Protein AF-A0A974UW57-F1 (afdb_monomer_lite)

Structure (mmCIF, N/CA/C/O backbone):
data_AF-A0A974UW57-F1
#
_entry.id   AF-A0A974UW57-F1
#
loop_
_atom_site.group_PDB
_atom_site.id
_atom_site.type_symbol
_atom_site.label_atom_id
_atom_site.label_alt_id
_atom_site.label_comp_id
_atom_site.label_asym_id
_atom_site.label_entity_id
_atom_site.label_seq_id
_atom_site.pdbx_PDB_ins_code
_atom_site.Cartn_x
_atom_site.Cartn_y
_atom_site.Cartn_z
_atom_site.occupancy
_atom_site.B_iso_or_equiv
_atom_site.auth_seq_id
_atom_site.auth_comp_id
_atom_site.auth_asym_id
_atom_site.auth_atom_id
_atom_site.pdbx_PDB_model_num
ATOM 1 N N . MET A 1 1 ? 15.827 -1.843 -23.628 1.00 56.00 1 MET A N 1
ATOM 2 C CA . MET A 1 1 ? 15.347 -0.589 -23.003 1.00 56.00 1 MET A CA 1
ATOM 3 C C . MET A 1 1 ? 13.833 -0.540 -23.149 1.00 56.00 1 MET A C 1
ATOM 5 O O . MET A 1 1 ? 13.375 -0.703 -24.271 1.00 56.00 1 MET A O 1
ATOM 9 N N . LYS A 1 2 ? 13.062 -0.383 -22.062 1.00 58.34 2 LYS A N 1
ATOM 10 C CA . LYS A 1 2 ? 11.611 -0.111 -22.128 1.00 58.34 2 LYS A CA 1
ATOM 11 C C . LYS A 1 2 ? 11.402 1.408 -21.980 1.00 58.34 2 LYS A C 1
ATOM 13 O O . LYS A 1 2 ? 11.508 1.902 -20.861 1.00 58.34 2 LYS A O 1
ATOM 18 N N . PRO A 1 3 ? 11.162 2.168 -23.061 1.00 49.53 3 PRO A N 1
ATOM 19 C CA . PRO A 1 3 ? 10.825 3.583 -22.965 1.00 49.53 3 PRO A CA 1
ATOM 20 C C . PRO A 1 3 ? 9.328 3.700 -22.646 1.00 49.53 3 PRO A C 1
ATOM 22 O O . PRO A 1 3 ? 8.482 3.583 -23.526 1.00 49.53 3 PRO A O 1
ATOM 25 N N . GLY A 1 4 ? 8.972 3.855 -21.373 1.00 64.88 4 GLY A N 1
ATOM 26 C CA . GLY A 1 4 ? 7.578 4.018 -20.953 1.00 64.88 4 GLY A CA 1
ATOM 27 C C . GLY A 1 4 ? 7.462 4.379 -19.476 1.00 64.88 4 GLY A C 1
ATOM 28 O O . GLY A 1 4 ? 8.409 4.163 -18.724 1.00 64.88 4 GLY A O 1
ATOM 29 N N . SER A 1 5 ? 6.310 4.931 -19.063 1.00 71.25 5 SER A N 1
ATOM 30 C CA . SER A 1 5 ? 6.046 5.291 -17.657 1.00 71.25 5 SER A CA 1
ATOM 31 C C . SER A 1 5 ? 6.410 4.128 -16.737 1.00 71.25 5 SER A C 1
ATOM 33 O O . SER A 1 5 ? 5.834 3.054 -16.884 1.00 71.25 5 SER A O 1
ATOM 35 N N . VAL A 1 6 ? 7.367 4.340 -15.833 1.00 89.62 6 VAL A N 1
ATOM 36 C CA . VAL A 1 6 ? 7.896 3.313 -14.914 1.00 89.62 6 VAL A CA 1
ATOM 37 C C . VAL A 1 6 ? 6.940 3.080 -13.744 1.00 89.62 6 VAL A C 1
ATOM 39 O O . VAL A 1 6 ? 6.876 1.984 -13.195 1.00 89.62 6 VAL A O 1
ATOM 42 N N . MET A 1 7 ? 6.154 4.104 -13.412 1.00 95.25 7 MET A N 1
ATOM 43 C CA . MET A 1 7 ? 5.196 4.102 -12.315 1.00 95.25 7 MET A CA 1
ATOM 44 C C . MET A 1 7 ? 3.776 3.809 -12.804 1.00 95.25 7 MET A C 1
ATOM 46 O O . MET A 1 7 ? 3.418 4.084 -13.956 1.00 95.25 7 MET A O 1
ATOM 50 N N . THR A 1 8 ? 2.966 3.287 -11.895 1.00 94.50 8 THR A N 1
ATOM 51 C CA . THR A 1 8 ? 1.517 3.163 -11.992 1.00 94.50 8 THR A CA 1
ATOM 52 C C . THR A 1 8 ? 0.882 3.603 -10.678 1.00 94.50 8 THR A C 1
ATOM 54 O O . THR A 1 8 ? 1.525 3.580 -9.628 1.00 94.50 8 THR A O 1
ATOM 57 N N . VAL A 1 9 ? -0.382 4.006 -10.743 1.00 95.38 9 VAL A N 1
ATOM 58 C CA . VAL A 1 9 ? -1.169 4.411 -9.579 1.00 95.38 9 VAL A CA 1
ATOM 59 C C . VAL A 1 9 ? -2.187 3.321 -9.281 1.00 95.38 9 VAL A C 1
ATOM 61 O O . VAL A 1 9 ? -2.873 2.849 -10.187 1.00 95.38 9 VAL A O 1
ATOM 64 N N . VAL A 1 10 ? -2.276 2.925 -8.017 1.00 96.31 10 VAL A N 1
ATOM 65 C CA . VAL A 1 10 ? -3.239 1.946 -7.514 1.00 96.31 10 VAL A CA 1
ATOM 66 C C . VAL A 1 10 ? -4.108 2.634 -6.473 1.00 96.31 10 VAL A C 1
ATOM 68 O O . VAL A 1 10 ? -3.597 3.248 -5.537 1.00 96.31 10 VAL A O 1
ATOM 71 N N . THR A 1 11 ? -5.421 2.521 -6.634 1.00 97.12 11 THR A N 1
ATOM 72 C CA . THR A 1 11 ? -6.402 2.994 -5.657 1.00 97.12 11 THR A CA 1
ATOM 73 C C . THR A 1 11 ? -6.994 1.792 -4.939 1.00 97.12 11 THR A C 1
ATOM 75 O O . THR A 1 11 ? -7.487 0.868 -5.583 1.00 97.12 11 THR A O 1
ATOM 78 N N . VAL A 1 12 ? -6.946 1.811 -3.611 1.00 97.00 12 VAL A N 1
ATOM 79 C CA . VAL A 1 12 ? -7.486 0.764 -2.743 1.00 97.00 12 VAL A CA 1
ATOM 80 C C . VAL A 1 12 ? -8.602 1.364 -1.908 1.00 97.00 12 VAL A C 1
ATOM 82 O O . VAL A 1 12 ? -8.386 2.358 -1.217 1.00 97.00 12 VAL A O 1
ATOM 85 N N . GLN A 1 13 ? -9.781 0.754 -1.959 1.00 96.81 13 GLN A N 1
ATOM 86 C CA . GLN A 1 13 ? -10.870 1.078 -1.050 1.00 96.81 13 GLN A CA 1
ATOM 87 C C . GLN A 1 13 ? -10.721 0.240 0.222 1.00 96.81 13 GLN A C 1
ATOM 89 O O . GLN A 1 13 ? -10.588 -0.979 0.149 1.00 96.81 13 GLN A O 1
ATOM 94 N N . LEU A 1 14 ? -10.710 0.903 1.374 1.00 95.38 14 LEU A N 1
ATOM 95 C CA . LEU A 1 14 ? -10.725 0.257 2.681 1.00 95.38 14 LEU A CA 1
ATOM 96 C C . LEU A 1 14 ? -12.169 -0.045 3.098 1.00 95.38 14 LEU A C 1
ATOM 98 O O . LEU A 1 14 ? -13.097 0.652 2.683 1.00 95.38 14 LEU A O 1
ATOM 102 N N . ASP A 1 15 ? -12.348 -1.016 3.992 1.00 91.19 15 ASP A N 1
ATOM 103 C CA . ASP A 1 15 ? -13.669 -1.439 4.486 1.00 91.19 15 ASP A CA 1
ATOM 104 C C . ASP A 1 15 ? -14.469 -0.294 5.131 1.00 91.19 15 ASP A C 1
ATOM 106 O O . ASP A 1 15 ? -15.697 -0.275 5.088 1.00 91.19 15 ASP A O 1
ATOM 110 N N . GLY A 1 16 ? -13.775 0.703 5.692 1.00 92.31 16 GLY A N 1
ATOM 111 C CA . GLY A 1 16 ? -14.382 1.908 6.265 1.00 92.31 16 GLY A CA 1
ATOM 112 C C . GLY A 1 16 ? -14.856 2.943 5.236 1.00 92.31 16 GLY A C 1
ATOM 113 O O . GLY A 1 16 ? -15.320 4.015 5.628 1.00 92.31 16 GLY A O 1
ATOM 114 N N . GLY A 1 17 ? -14.719 2.663 3.936 1.00 92.94 17 GLY A N 1
ATOM 115 C CA . GLY A 1 17 ? -15.105 3.547 2.834 1.00 92.94 17 GLY A CA 1
ATOM 116 C C . GLY A 1 17 ? -14.037 4.566 2.420 1.00 92.94 17 GLY A C 1
ATOM 117 O O . GLY A 1 17 ? -14.211 5.244 1.408 1.00 92.94 17 GLY A O 1
ATOM 118 N N . GLN A 1 18 ? -12.923 4.673 3.152 1.00 95.50 18 GLN A N 1
ATOM 119 C CA . GLN A 1 18 ? -11.792 5.522 2.764 1.00 95.50 18 GLN A CA 1
ATOM 120 C C . GLN A 1 18 ? -11.053 4.917 1.567 1.00 95.50 18 GLN A C 1
ATOM 122 O O . GLN A 1 18 ? -11.057 3.706 1.361 1.00 95.50 18 GLN A O 1
ATOM 127 N N . SER A 1 19 ? -10.376 5.763 0.794 1.00 95.81 19 SER A N 1
ATOM 128 C CA . SER A 1 19 ? -9.494 5.320 -0.286 1.00 95.81 19 SER A CA 1
ATOM 129 C C . SER A 1 19 ? -8.043 5.659 0.028 1.00 95.81 19 SER A C 1
ATOM 131 O O . SER A 1 19 ? -7.745 6.770 0.466 1.00 95.81 19 SER A O 1
ATOM 133 N N . VAL A 1 20 ? -7.143 4.718 -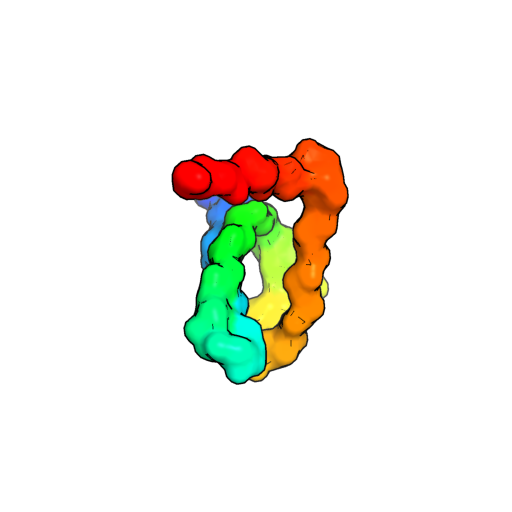0.242 1.00 95.69 20 VAL A N 1
ATOM 134 C CA . VAL A 1 20 ? -5.693 4.931 -0.234 1.00 95.69 20 VAL A CA 1
ATOM 135 C C . VAL A 1 20 ? -5.189 4.888 -1.669 1.00 95.69 20 VAL A C 1
ATOM 137 O O . VAL A 1 20 ? -5.583 4.020 -2.447 1.00 95.69 20 VAL A O 1
ATOM 140 N N . VAL A 1 21 ? -4.308 5.821 -2.023 1.00 96.19 21 VAL A N 1
ATOM 141 C CA . VAL A 1 21 ? -3.674 5.875 -3.342 1.00 96.19 21 VAL A CA 1
ATOM 142 C C . VAL A 1 21 ? -2.183 5.627 -3.182 1.00 96.19 21 VAL A C 1
ATOM 144 O O . VAL A 1 21 ? -1.507 6.350 -2.452 1.00 96.19 21 VAL A O 1
ATOM 147 N N . ALA A 1 22 ? -1.671 4.618 -3.878 1.00 95.56 22 ALA A N 1
ATOM 148 C CA . ALA A 1 22 ? -0.255 4.284 -3.904 1.00 95.56 22 ALA A CA 1
ATOM 149 C C . ALA A 1 22 ? 0.304 4.461 -5.317 1.00 95.56 22 ALA A C 1
ATOM 151 O O . ALA A 1 22 ? -0.315 4.053 -6.299 1.00 95.56 22 ALA A O 1
ATOM 152 N N . SER A 1 23 ? 1.496 5.046 -5.416 1.00 95.06 23 SER A N 1
ATOM 153 C CA . SER A 1 23 ? 2.290 5.047 -6.644 1.00 95.06 23 SER A CA 1
ATOM 154 C C . SER A 1 23 ? 3.372 3.982 -6.513 1.00 95.06 23 SER A C 1
ATOM 156 O O . SER A 1 23 ? 4.216 4.071 -5.623 1.00 95.06 23 SER A O 1
ATOM 158 N N . ILE A 1 24 ? 3.336 2.967 -7.373 1.00 94.62 24 ILE A N 1
ATOM 159 C CA . ILE A 1 24 ? 4.288 1.845 -7.376 1.00 94.62 24 ILE A CA 1
ATOM 160 C C . ILE A 1 24 ? 4.848 1.636 -8.779 1.00 94.62 24 ILE A C 1
ATOM 162 O O . ILE A 1 24 ? 4.317 2.173 -9.752 1.00 94.62 24 ILE A O 1
ATOM 166 N N . THR A 1 25 ? 5.926 0.869 -8.921 1.00 95.38 25 THR A N 1
ATOM 167 C CA . THR A 1 25 ? 6.431 0.536 -10.257 1.00 95.38 25 THR A CA 1
ATOM 168 C C . THR A 1 25 ? 5.455 -0.389 -10.982 1.00 95.38 25 THR A C 1
ATOM 170 O O . THR A 1 25 ? 4.749 -1.191 -10.367 1.00 95.38 25 THR A O 1
ATOM 173 N N . LYS A 1 26 ? 5.413 -0.299 -12.314 1.00 94.25 26 LYS A N 1
ATOM 174 C CA . LYS A 1 26 ? 4.602 -1.210 -13.133 1.00 94.25 26 LYS A CA 1
ATOM 175 C C . LYS A 1 26 ? 5.002 -2.667 -12.945 1.00 94.25 26 LYS A C 1
ATOM 177 O O . LYS A 1 26 ? 4.124 -3.515 -12.870 1.00 94.25 26 LYS A O 1
ATOM 182 N N . ASP A 1 27 ? 6.302 -2.933 -12.846 1.00 94.88 27 ASP A N 1
ATOM 183 C CA . ASP A 1 27 ? 6.810 -4.289 -12.656 1.00 94.88 27 ASP A CA 1
ATOM 184 C C . ASP A 1 27 ? 6.337 -4.855 -11.302 1.00 94.88 27 ASP A C 1
ATOM 186 O O . ASP A 1 27 ? 5.817 -5.962 -11.272 1.00 94.88 27 ASP A O 1
ATOM 190 N N . ALA A 1 28 ? 6.346 -4.068 -10.213 1.00 95.56 28 ALA A N 1
ATOM 191 C CA . ALA A 1 28 ? 5.807 -4.516 -8.923 1.00 95.56 28 ALA A CA 1
ATOM 192 C C . ALA A 1 28 ? 4.296 -4.803 -8.979 1.00 95.56 28 ALA A C 1
ATOM 194 O O . ALA A 1 28 ? 3.828 -5.783 -8.405 1.00 95.56 28 ALA A O 1
ATOM 195 N N . ALA A 1 29 ? 3.519 -3.975 -9.687 1.00 95.31 29 ALA A N 1
ATOM 196 C CA . ALA A 1 29 ? 2.087 -4.220 -9.866 1.00 95.31 29 ALA A CA 1
ATOM 197 C C . ALA A 1 29 ? 1.810 -5.524 -10.637 1.00 95.31 29 ALA A C 1
ATOM 199 O O . ALA A 1 29 ? 0.844 -6.221 -10.330 1.00 95.31 29 ALA A O 1
ATOM 200 N N . GLN A 1 30 ? 2.659 -5.849 -11.619 1.00 94.94 30 GLN A N 1
ATOM 201 C CA . GLN A 1 30 ? 2.590 -7.095 -12.385 1.00 94.94 30 GLN A CA 1
ATOM 202 C C . GLN A 1 30 ? 3.032 -8.304 -11.556 1.00 94.94 30 GLN A C 1
ATOM 204 O O . GLN A 1 30 ? 2.343 -9.316 -11.571 1.00 94.94 30 GLN A O 1
ATOM 209 N N . GLU A 1 31 ? 4.130 -8.198 -10.805 1.00 96.69 31 GLU A N 1
ATOM 210 C CA . GLU A 1 31 ? 4.637 -9.266 -9.928 1.00 96.69 31 GLU A CA 1
ATOM 211 C C . GLU A 1 31 ? 3.655 -9.624 -8.805 1.00 96.69 31 GLU A C 1
ATOM 213 O O . GLU A 1 31 ? 3.530 -10.788 -8.434 1.00 96.69 31 GLU A O 1
ATOM 218 N N . LEU A 1 32 ? 2.928 -8.634 -8.281 1.00 96.19 32 LEU A N 1
ATOM 219 C CA . LEU A 1 32 ? 1.852 -8.836 -7.306 1.00 96.19 32 LEU A CA 1
ATOM 220 C C . LEU A 1 32 ? 0.532 -9.293 -7.953 1.00 96.19 32 LEU A C 1
ATOM 222 O O . LEU A 1 32 ? -0.443 -9.563 -7.239 1.00 96.19 32 LEU A O 1
ATOM 226 N N . GLU A 1 33 ? 0.488 -9.358 -9.289 1.00 96.81 33 GLU A N 1
ATOM 227 C CA . GLU A 1 33 ? -0.688 -9.691 -10.096 1.00 96.81 33 GLU A CA 1
ATOM 228 C C . GLU A 1 33 ? -1.909 -8.869 -9.655 1.00 96.81 33 GLU A C 1
ATOM 230 O O . GLU A 1 33 ? -2.962 -9.414 -9.311 1.00 96.81 33 GLU A O 1
ATOM 235 N N . LEU A 1 34 ? -1.732 -7.550 -9.524 1.00 96.56 34 LEU A N 1
ATOM 236 C CA . LEU A 1 34 ? -2.798 -6.665 -9.061 1.00 96.56 34 LEU A CA 1
ATOM 237 C C . LEU A 1 34 ? -3.899 -6.549 -10.111 1.00 96.56 34 LEU A C 1
ATOM 239 O O . LEU A 1 34 ? -3.652 -6.207 -11.266 1.00 96.56 34 LEU A O 1
ATOM 243 N N . GLU A 1 35 ? -5.132 -6.748 -9.661 1.00 95.75 35 GLU A N 1
ATOM 244 C CA . GLU A 1 35 ? -6.333 -6.671 -10.483 1.00 95.75 35 GLU A CA 1
ATOM 245 C C . GLU A 1 35 ? -7.449 -5.966 -9.710 1.00 95.75 35 GLU A C 1
ATOM 247 O O . GLU A 1 35 ? -7.469 -5.947 -8.475 1.00 95.75 35 GLU A O 1
ATOM 252 N N . VAL A 1 36 ? -8.398 -5.371 -10.433 1.00 95.50 36 VAL A N 1
ATOM 253 C CA . VAL A 1 36 ? -9.551 -4.706 -9.814 1.00 95.50 36 VAL A CA 1
ATOM 254 C C . VAL A 1 36 ? -10.370 -5.728 -9.028 1.00 95.50 36 VAL A C 1
ATOM 256 O O . VAL A 1 36 ? -10.753 -6.767 -9.554 1.00 95.50 36 VAL A O 1
ATOM 259 N N . GLY A 1 37 ? -10.652 -5.413 -7.763 1.00 94.88 37 GLY A N 1
ATOM 260 C CA . GLY A 1 37 ? -11.396 -6.289 -6.855 1.00 94.88 37 GLY A CA 1
ATOM 261 C C . GLY A 1 37 ? -10.540 -7.333 -6.136 1.00 94.88 37 GLY A C 1
ATOM 262 O O . GLY A 1 37 ? -11.052 -7.998 -5.236 1.00 94.88 37 GLY A O 1
ATOM 263 N N . LYS A 1 38 ? -9.245 -7.460 -6.462 1.00 95.62 38 LYS A N 1
ATOM 264 C CA . LYS A 1 38 ? -8.322 -8.318 -5.710 1.00 95.62 38 LYS A CA 1
ATOM 265 C C . LYS A 1 38 ? -8.095 -7.728 -4.309 1.00 95.62 38 LYS A C 1
ATOM 267 O O . LYS A 1 38 ? -7.699 -6.564 -4.211 1.00 95.62 38 LYS A O 1
ATOM 272 N N . PRO A 1 39 ? -8.307 -8.497 -3.225 1.00 94.94 39 PRO A N 1
ATOM 273 C CA . PRO A 1 39 ? -7.972 -8.045 -1.880 1.00 94.94 39 PRO A CA 1
ATOM 274 C C . PRO A 1 39 ? -6.471 -7.784 -1.750 1.00 94.94 39 PRO A C 1
ATOM 276 O O . PRO A 1 39 ? -5.651 -8.575 -2.219 1.00 94.94 39 PRO A O 1
ATOM 279 N N . VAL A 1 40 ? -6.110 -6.689 -1.085 1.00 95.44 40 VAL A N 1
ATOM 280 C CA . VAL A 1 40 ? -4.716 -6.303 -0.843 1.00 95.44 40 VAL A CA 1
ATOM 281 C C . VAL A 1 40 ? -4.544 -5.768 0.573 1.00 95.44 40 VAL A C 1
ATOM 283 O O . VAL A 1 40 ? -5.474 -5.215 1.156 1.00 95.44 40 VAL A O 1
ATOM 286 N N . THR A 1 41 ? -3.329 -5.880 1.103 1.00 95.31 41 THR A N 1
ATOM 287 C CA . THR A 1 41 ? -2.944 -5.247 2.369 1.00 95.31 41 THR A CA 1
ATOM 288 C C . THR A 1 41 ? -2.167 -3.971 2.078 1.00 95.31 41 THR A C 1
ATOM 290 O O . THR A 1 41 ? -1.132 -4.007 1.414 1.00 95.31 41 THR A O 1
ATOM 293 N N . VAL A 1 42 ? -2.641 -2.841 2.601 1.00 94.50 42 VAL A N 1
ATOM 294 C CA . VAL A 1 42 ? -1.925 -1.563 2.517 1.00 94.50 42 VAL A CA 1
ATOM 295 C C . VAL A 1 42 ? -0.912 -1.479 3.656 1.00 94.50 42 VAL A C 1
ATOM 297 O O . VAL A 1 42 ? -1.276 -1.585 4.826 1.00 94.50 42 VAL A O 1
ATOM 300 N N . LEU A 1 43 ? 0.357 -1.255 3.317 1.00 93.62 43 LEU A N 1
ATOM 301 C CA . LEU A 1 43 ? 1.434 -1.035 4.281 1.00 93.62 4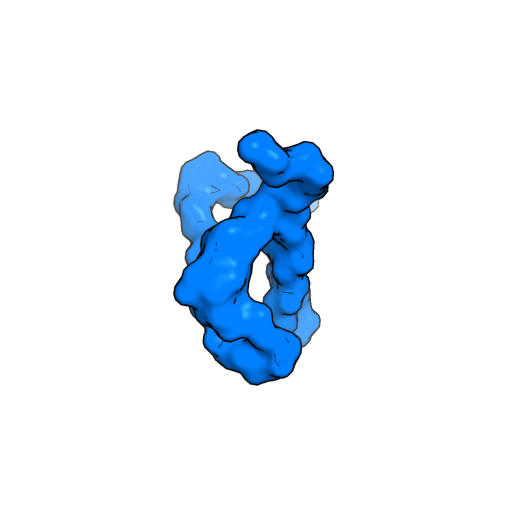3 LEU A CA 1
ATOM 302 C C . LEU A 1 43 ? 1.936 0.404 4.153 1.00 93.62 43 LEU A C 1
ATOM 304 O O . LEU A 1 43 ? 2.383 0.813 3.084 1.00 93.62 43 LEU A O 1
ATOM 308 N N . VAL A 1 44 ? 1.880 1.163 5.248 1.00 92.25 44 VAL A N 1
ATOM 309 C CA . VAL A 1 44 ? 2.414 2.529 5.317 1.00 92.25 44 VAL A CA 1
ATOM 310 C C . VAL A 1 44 ? 3.680 2.512 6.157 1.00 92.25 44 VAL A C 1
ATOM 312 O O . VAL A 1 44 ? 3.687 2.030 7.290 1.00 92.25 44 VAL A O 1
ATOM 315 N N . LYS A 1 45 ? 4.771 3.036 5.602 1.00 91.19 45 LYS A N 1
ATOM 316 C CA . LYS A 1 45 ? 6.041 3.133 6.316 1.00 91.19 45 LYS A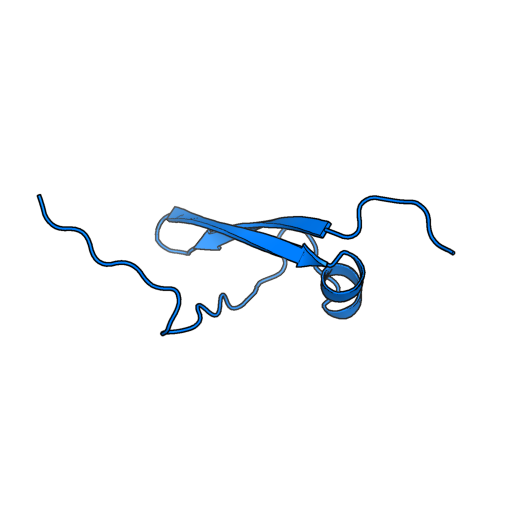 CA 1
ATOM 317 C C . LYS A 1 45 ? 5.929 4.173 7.429 1.00 91.19 45 LYS A C 1
ATOM 319 O O . LYS A 1 45 ? 5.597 5.328 7.171 1.00 91.19 45 LYS A O 1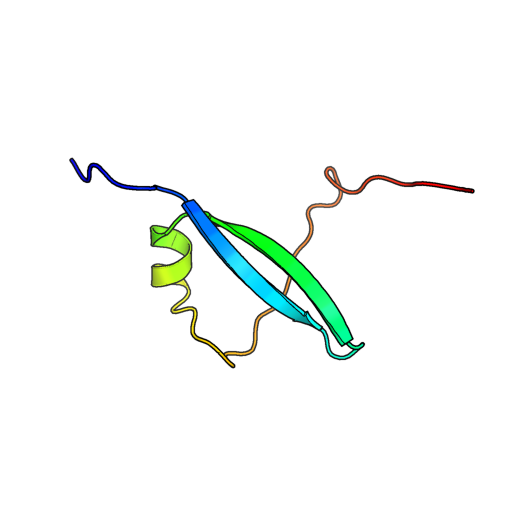
ATOM 324 N N . SER A 1 46 ? 6.288 3.789 8.652 1.00 93.00 46 SER A N 1
ATOM 325 C CA . SER A 1 46 ? 6.122 4.639 9.841 1.00 93.00 46 SER A CA 1
ATOM 326 C C . SER A 1 46 ? 6.823 5.996 9.734 1.00 93.00 46 SER A C 1
ATOM 328 O O . SER A 1 46 ? 6.350 6.975 10.295 1.00 93.00 46 SER A O 1
ATOM 330 N N . THR A 1 47 ? 7.938 6.075 9.002 1.00 94.31 47 THR A N 1
ATOM 331 C CA . THR A 1 47 ? 8.726 7.311 8.852 1.00 94.31 47 THR A CA 1
ATOM 332 C C . THR A 1 47 ? 8.137 8.316 7.860 1.00 94.31 47 THR A C 1
ATOM 334 O O . THR A 1 47 ? 8.686 9.401 7.719 1.00 94.31 47 THR A O 1
ATOM 337 N N . GLU A 1 48 ? 7.089 7.954 7.120 1.00 91.06 48 GLU A N 1
ATOM 338 C CA . GLU A 1 48 ? 6.484 8.788 6.066 1.00 91.06 48 GLU A CA 1
ATOM 339 C C . GLU A 1 48 ? 5.071 9.261 6.444 1.00 91.06 48 GLU A C 1
ATOM 341 O O . GLU A 1 48 ? 4.369 9.865 5.637 1.00 91.06 48 GLU A O 1
ATOM 346 N N . VAL A 1 49 ? 4.659 9.022 7.692 1.00 92.31 49 VAL A N 1
ATOM 347 C CA . VAL A 1 49 ? 3.393 9.511 8.241 1.00 92.31 49 VAL A CA 1
ATOM 348 C C . VAL A 1 49 ? 3.584 10.927 8.786 1.00 92.31 49 VAL A C 1
ATOM 350 O O . VAL A 1 49 ? 4.475 11.172 9.598 1.00 92.31 49 VAL A O 1
ATOM 353 N N . MET A 1 50 ? 2.724 11.855 8.364 1.00 92.50 50 MET A N 1
ATOM 354 C CA . MET A 1 50 ? 2.671 13.224 8.886 1.00 92.50 50 MET A CA 1
ATOM 355 C C . MET A 1 50 ? 1.502 13.369 9.865 1.00 92.50 50 MET A C 1
ATOM 357 O O . MET A 1 50 ? 0.436 12.795 9.651 1.00 92.50 50 MET A O 1
ATOM 361 N N . LEU A 1 51 ? 1.701 14.150 10.928 1.00 91.88 51 LEU A N 1
ATOM 362 C CA . LEU A 1 51 ? 0.660 14.492 11.897 1.00 91.88 51 LEU A CA 1
ATOM 363 C C . LEU A 1 51 ? 0.198 15.930 11.658 1.00 91.88 51 LEU A C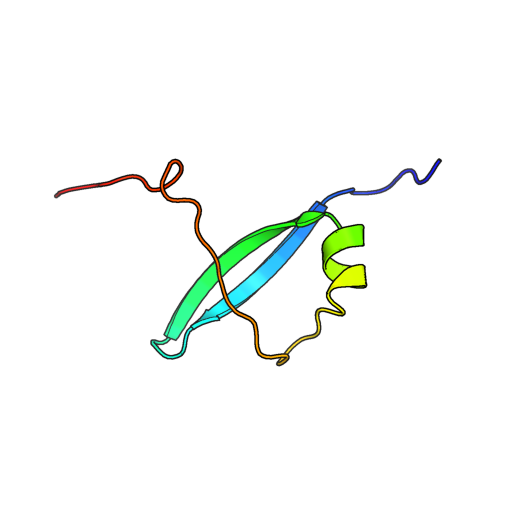 1
ATOM 365 O O . LEU A 1 51 ? 1.024 16.819 11.458 1.00 91.88 51 LEU A O 1
ATOM 369 N N . GLY A 1 52 ? -1.112 16.151 11.703 1.00 93.56 52 GLY A N 1
ATOM 370 C CA . GLY A 1 52 ? -1.731 17.471 11.643 1.00 93.56 52 GLY A CA 1
ATOM 371 C C . GLY A 1 52 ? -2.719 17.640 12.791 1.00 93.5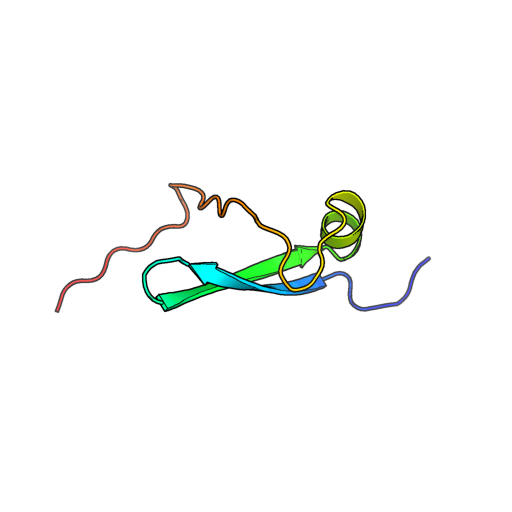6 52 GLY A C 1
ATOM 372 O O . GLY A 1 52 ? -3.339 16.667 13.220 1.00 93.56 52 GLY A O 1
ATOM 373 N N . VAL A 1 53 ? -2.840 18.866 13.287 1.00 86.50 53 VAL A N 1
ATOM 374 C CA . VAL A 1 53 ? -3.867 19.290 14.246 1.00 86.50 53 VAL A CA 1
ATOM 375 C C . VAL A 1 53 ? -4.588 20.501 13.661 1.00 86.50 53 VAL A C 1
ATOM 377 O O . VAL A 1 53 ? -3.985 21.239 12.879 1.00 86.50 53 VAL A O 1
ATOM 380 N N . GLU A 1 54 ? -5.854 20.683 14.027 1.00 66.62 54 GLU A N 1
ATOM 381 C CA . GLU A 1 54 ? -6.603 21.926 13.793 1.00 66.62 54 GLU A CA 1
ATOM 382 C C . GLU A 1 54 ? -6.478 22.867 14.994 1.00 66.62 54 GLU A C 1
ATOM 384 O O . GLU A 1 54 ? -6.551 22.369 16.144 1.00 66.62 54 GLU A O 1
#

Foldseek 3Di:
DDPDDQWDWDWDQDPVRDIDIDIDGPVVCVVVPDDPPDDDDDDDDPVPDDDDDD

pLDDT: mean 90.73, std 10.93, range [49.53, 97.12]

Radius of gyration: 13.93 Å; chains: 1; bounding box: 30×32×37 Å

Sequence (54 aa):
MKPGSVMTVVTVQLDGGQSVVASITKDAAQELELEVGKPVTVLVKSTEVMLGVE

Secondary structure (DSSP, 8-state):
---S--EEEEEEE-TTS-EEEEEEEHHHHHHTT--TT--------GGG------